Protein AF-A0A928A3S3-F1 (afdb_monomer_lite)

Secondary structure (DSSP, 8-state):
-PPP-------HHHHHHHHHHHHTTSSSSHHHHHHHHHHHHHHHTHHHHHHHHHHHHHHTTTSEEEEEEEEE-HHHHHHHHHTT--EEEEEEEEEEE-TT--HHHHHHHEEEE-TTEEEE--HHHHHHHHHHB-

Foldseek 3Di:
DDDDDDDDDDDPVVVVVLVVCCVVPVAVDSVRVVVVVVVVVCVVCVVVVVVVQVVVCVVCVQAAEDEEEEEDEPVNLVVCVVVQEAHEYEYAYEYEYDAPDDCVSCVSHYQAYEPRYHYHYDPNNVVVNVVRYD

Structure (mmCIF, N/CA/C/O backbone):
data_AF-A0A928A3S3-F1
#
_entry.id   AF-A0A928A3S3-F1
#
loop_
_atom_site.group_PDB
_atom_site.id
_atom_site.type_symbol
_atom_site.label_atom_id
_atom_site.label_alt_id
_atom_site.label_comp_id
_atom_site.label_asym_id
_atom_site.label_entity_id
_atom_site.label_seq_id
_atom_site.pdbx_PDB_ins_code
_atom_site.Cartn_x
_atom_site.Cartn_y
_atom_site.Cartn_z
_atom_site.occupancy
_atom_site.B_iso_or_equiv
_atom_site.auth_seq_id
_atom_site.auth_comp_id
_atom_site.auth_asym_id
_atom_site.auth_atom_id
_atom_site.pdbx_PDB_model_num
ATOM 1 N N . MET A 1 1 ? 3.658 -13.982 -3.593 1.00 46.16 1 MET A N 1
ATOM 2 C CA . MET A 1 1 ? 3.344 -12.581 -3.242 1.00 46.16 1 MET A CA 1
ATOM 3 C C . MET A 1 1 ? 2.176 -12.149 -4.105 1.00 46.16 1 MET A C 1
ATOM 5 O O . MET A 1 1 ? 2.282 -12.282 -5.317 1.00 46.16 1 MET A O 1
ATOM 9 N N . ASN A 1 2 ? 1.065 -11.714 -3.510 1.00 58.22 2 ASN A N 1
ATOM 10 C CA . ASN A 1 2 ? -0.023 -11.120 -4.287 1.00 58.22 2 ASN A CA 1
ATOM 11 C C . ASN A 1 2 ? 0.417 -9.729 -4.750 1.00 58.22 2 ASN A C 1
ATOM 13 O O . ASN A 1 2 ? 0.835 -8.918 -3.927 1.00 58.22 2 ASN A O 1
ATOM 17 N N . SER A 1 3 ? 0.352 -9.471 -6.054 1.00 69.00 3 SER A N 1
ATOM 18 C CA . SER A 1 3 ? 0.543 -8.141 -6.627 1.00 69.00 3 SER A CA 1
ATOM 19 C C . SER A 1 3 ? -0.819 -7.491 -6.856 1.00 69.00 3 SER A C 1
ATOM 21 O O . SER A 1 3 ? -1.747 -8.119 -7.364 1.00 69.00 3 SER A O 1
ATOM 23 N N . GLU A 1 4 ? -0.952 -6.225 -6.469 1.00 75.38 4 GLU A N 1
ATOM 24 C CA . GLU A 1 4 ? -2.152 -5.441 -6.751 1.00 75.38 4 GLU A CA 1
ATOM 25 C C . GLU A 1 4 ? -1.955 -4.667 -8.055 1.00 75.38 4 GLU A C 1
ATOM 27 O O . GLU A 1 4 ? -0.940 -3.996 -8.257 1.00 75.38 4 GLU A O 1
ATOM 32 N N . LYS A 1 5 ? -2.921 -4.772 -8.971 1.00 83.12 5 LYS A N 1
ATOM 33 C CA . LYS A 1 5 ? -2.866 -4.036 -10.233 1.00 83.12 5 LYS A CA 1
ATOM 34 C C . LYS A 1 5 ? -3.259 -2.584 -9.986 1.00 83.12 5 LYS A C 1
ATOM 36 O O . LYS A 1 5 ? -4.428 -2.282 -9.766 1.00 83.12 5 LYS A O 1
ATOM 41 N N . VAL A 1 6 ? -2.290 -1.684 -10.104 1.00 83.31 6 VAL A N 1
ATOM 42 C CA . VAL A 1 6 ? -2.513 -0.235 -10.069 1.00 83.31 6 VAL A CA 1
ATOM 43 C C . VAL A 1 6 ? -2.567 0.299 -11.499 1.00 83.31 6 VAL A C 1
ATOM 45 O O . VAL A 1 6 ? -1.754 -0.079 -12.340 1.00 83.31 6 VAL A O 1
ATOM 48 N N . SER A 1 7 ? -3.541 1.164 -11.789 1.00 89.50 7 SER A N 1
ATOM 49 C CA . SER A 1 7 ? -3.659 1.849 -13.083 1.00 89.50 7 SER A CA 1
ATOM 50 C C . SER A 1 7 ? -3.240 3.308 -12.931 1.00 89.50 7 SER A C 1
ATOM 52 O O . SER A 1 7 ? -3.726 3.999 -12.039 1.00 89.50 7 SER A O 1
ATOM 54 N N . VAL A 1 8 ? -2.331 3.769 -13.791 1.00 90.56 8 VAL A N 1
ATOM 55 C CA . VAL A 1 8 ? -1.794 5.136 -13.785 1.00 90.56 8 VAL A CA 1
ATOM 56 C C . VAL A 1 8 ? -1.746 5.680 -15.206 1.00 90.56 8 VAL A C 1
ATOM 58 O O . VAL A 1 8 ? -1.496 4.934 -16.152 1.00 90.56 8 VAL A O 1
ATOM 61 N N . ASN A 1 9 ? -1.956 6.987 -15.354 1.00 94.56 9 ASN A N 1
ATOM 62 C CA . ASN A 1 9 ? -1.757 7.669 -16.629 1.00 94.56 9 ASN A CA 1
ATOM 63 C C . ASN A 1 9 ? -0.272 8.010 -16.803 1.00 94.56 9 ASN A C 1
ATOM 65 O O . ASN A 1 9 ? 0.366 8.513 -15.876 1.00 94.56 9 ASN A O 1
ATOM 69 N N . ILE A 1 10 ? 0.273 7.752 -17.991 1.00 93.56 10 ILE A N 1
ATOM 70 C CA . ILE A 1 10 ? 1.670 8.025 -18.345 1.00 93.56 10 ILE A CA 1
ATOM 71 C C . ILE A 1 10 ? 1.681 8.836 -19.641 1.00 93.56 10 ILE A C 1
ATOM 73 O O . ILE A 1 10 ? 0.958 8.508 -20.574 1.00 93.56 10 ILE A O 1
ATOM 77 N N . ASN A 1 11 ? 2.504 9.885 -19.692 1.00 95.75 11 ASN A N 1
ATOM 78 C CA . ASN A 1 11 ? 2.670 10.706 -20.892 1.00 95.75 11 ASN A CA 1
ATOM 79 C C . ASN A 1 11 ? 3.305 9.899 -22.034 1.00 95.75 11 ASN A C 1
ATOM 81 O O . ASN A 1 11 ? 4.239 9.130 -21.791 1.00 95.75 11 ASN A O 1
ATOM 85 N N . ASP A 1 12 ? 2.892 10.174 -23.271 1.00 96.62 12 ASP A N 1
ATOM 86 C CA . ASP A 1 12 ? 3.323 9.437 -24.467 1.00 96.62 12 ASP A CA 1
ATOM 87 C C . ASP A 1 12 ? 4.850 9.390 -24.642 1.00 96.62 12 ASP A C 1
ATOM 89 O O . ASP A 1 12 ? 5.404 8.334 -24.935 1.00 96.62 12 ASP A O 1
ATOM 93 N N . ASP A 1 13 ? 5.559 10.493 -24.365 1.00 97.75 13 ASP A N 1
ATOM 94 C CA . ASP A 1 13 ? 7.032 10.541 -24.421 1.00 97.75 13 ASP A CA 1
ATOM 95 C C . ASP A 1 13 ? 7.695 9.550 -23.447 1.00 97.75 13 ASP A C 1
ATOM 97 O O . ASP A 1 13 ? 8.670 8.87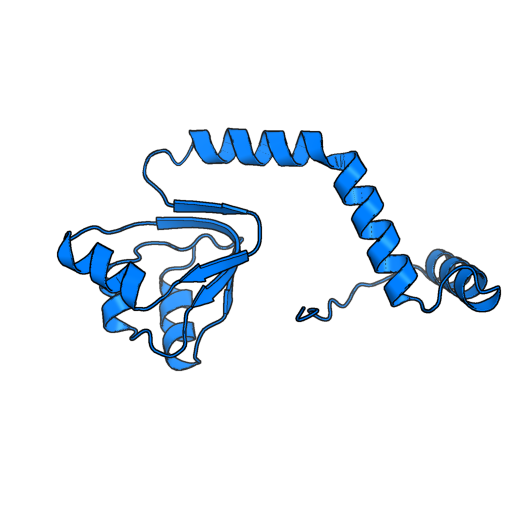8 -23.787 1.00 97.75 13 ASP A O 1
ATOM 101 N N . LYS A 1 14 ? 7.153 9.420 -22.229 1.00 96.69 14 LYS A N 1
ATOM 102 C CA . LYS A 1 14 ? 7.666 8.456 -21.247 1.00 96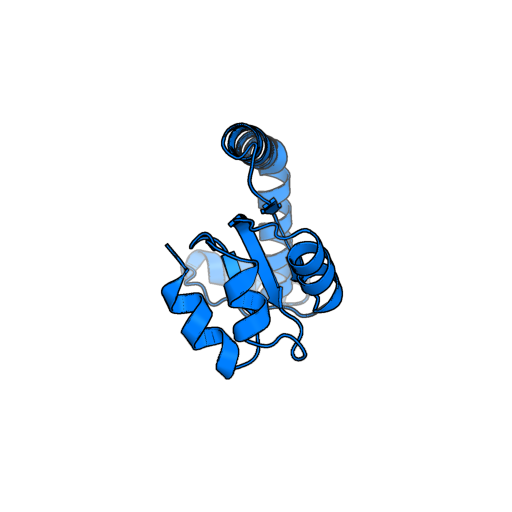.69 14 LYS A CA 1
ATOM 103 C C . LYS A 1 14 ? 7.351 7.035 -21.686 1.00 96.69 14 LYS A C 1
ATOM 105 O O . LYS A 1 14 ? 8.222 6.179 -21.592 1.00 96.69 14 LYS A O 1
ATOM 110 N N . LEU A 1 15 ? 6.134 6.793 -22.172 1.00 96.69 15 LEU A N 1
ATOM 111 C CA . LEU A 1 15 ? 5.727 5.472 -22.640 1.00 96.69 15 LEU A CA 1
ATOM 112 C C . LEU A 1 15 ? 6.610 4.995 -23.801 1.00 96.69 15 LEU A C 1
ATOM 114 O O . LEU A 1 15 ? 7.097 3.871 -23.752 1.00 96.69 15 LEU A O 1
ATOM 118 N N . ALA A 1 16 ? 6.907 5.866 -24.770 1.00 97.75 16 ALA A N 1
ATOM 119 C CA . ALA A 1 16 ? 7.792 5.549 -25.891 1.00 97.75 16 ALA A CA 1
ATOM 120 C C . ALA A 1 16 ? 9.201 5.133 -25.432 1.00 97.75 16 ALA A C 1
ATOM 122 O O . ALA A 1 16 ? 9.759 4.156 -25.927 1.00 97.75 16 ALA A O 1
ATOM 123 N N . LYS A 1 17 ? 9.771 5.835 -24.444 1.00 97.94 17 LYS A N 1
ATOM 124 C CA . LYS A 1 17 ? 11.088 5.497 -23.875 1.00 97.94 17 LYS A CA 1
ATOM 125 C C . LYS A 1 17 ? 11.068 4.178 -23.105 1.00 97.94 17 LYS A C 1
ATOM 127 O O . LYS A 1 17 ? 12.008 3.399 -23.220 1.00 97.94 17 LYS A O 1
ATOM 132 N N . ILE A 1 18 ? 10.004 3.917 -22.343 1.00 97.31 18 ILE A N 1
ATOM 133 C CA . ILE A 1 18 ? 9.823 2.635 -21.644 1.00 97.31 18 ILE A CA 1
ATOM 134 C C . ILE A 1 18 ? 9.750 1.497 -22.664 1.00 97.31 18 ILE A C 1
ATOM 136 O O . ILE A 1 18 ? 10.435 0.490 -22.510 1.00 97.31 18 ILE A O 1
ATOM 140 N N . ASP A 1 19 ? 8.963 1.676 -23.723 1.00 97.44 19 ASP A N 1
ATOM 141 C CA . ASP A 1 19 ? 8.805 0.682 -24.783 1.00 97.44 19 ASP A CA 1
ATOM 142 C C . ASP A 1 19 ? 10.110 0.390 -25.507 1.00 97.44 19 ASP A C 1
ATOM 144 O O . ASP A 1 19 ? 10.420 -0.775 -25.741 1.00 97.44 19 ASP A O 1
ATOM 148 N N . MET A 1 20 ? 10.907 1.423 -25.786 1.00 98.25 20 MET A N 1
ATOM 149 C CA . MET A 1 20 ? 12.237 1.265 -26.364 1.00 98.25 20 MET A CA 1
ATOM 150 C C . MET A 1 20 ? 13.130 0.388 -25.472 1.00 98.25 20 MET A C 1
ATOM 152 O O . MET A 1 20 ? 13.703 -0.589 -25.950 1.00 98.25 20 MET A O 1
ATOM 156 N N . LEU A 1 21 ? 13.199 0.674 -24.168 1.00 98.06 21 LEU A N 1
ATOM 157 C CA . LEU A 1 21 ? 14.013 -0.109 -23.227 1.00 98.06 21 LEU A CA 1
ATOM 158 C C . LEU A 1 21 ? 13.559 -1.571 -23.122 1.00 98.06 21 LEU A C 1
ATOM 160 O O . LEU A 1 21 ? 14.392 -2.469 -23.002 1.00 98.06 21 LEU A O 1
ATOM 164 N N . VAL A 1 22 ? 12.250 -1.817 -23.182 1.00 98.00 22 VAL A N 1
ATOM 165 C CA . VAL A 1 22 ? 11.701 -3.178 -23.210 1.00 98.00 22 VAL A CA 1
ATOM 166 C C . VAL A 1 22 ? 12.041 -3.873 -24.532 1.00 98.00 22 VAL A C 1
ATOM 168 O O . VAL A 1 22 ? 12.455 -5.028 -24.519 1.00 98.00 22 VAL A O 1
ATOM 171 N N . SER A 1 23 ? 11.915 -3.182 -25.670 1.00 97.69 23 SER A N 1
ATOM 172 C CA . SER A 1 23 ? 12.186 -3.760 -26.994 1.00 97.69 23 SER A CA 1
ATOM 173 C C . SER A 1 23 ? 13.651 -4.148 -27.201 1.00 97.69 23 SER A C 1
ATOM 175 O O . SER A 1 23 ? 13.925 -5.182 -27.803 1.00 97.69 23 SER A O 1
ATOM 177 N N . GLU A 1 24 ? 14.577 -3.380 -26.625 1.00 98.00 24 GLU A N 1
ATOM 178 C CA . GLU A 1 24 ? 16.018 -3.662 -26.658 1.00 98.00 24 GLU A CA 1
ATOM 179 C C . GLU A 1 24 ? 16.443 -4.709 -25.607 1.00 98.00 24 GLU A C 1
ATOM 181 O O . GLU A 1 24 ? 17.621 -5.037 -25.483 1.00 98.00 24 GLU A O 1
ATOM 186 N N . GLY A 1 25 ? 15.497 -5.249 -24.829 1.00 96.44 25 GLY A N 1
ATOM 187 C CA . GLY A 1 25 ? 15.743 -6.337 -23.883 1.00 96.44 25 GLY A CA 1
ATOM 188 C C . GLY A 1 25 ? 16.360 -5.918 -22.546 1.00 96.44 25 GLY A C 1
ATOM 189 O O . GLY A 1 25 ? 16.711 -6.790 -21.753 1.00 96.44 25 GLY A O 1
ATOM 190 N N . PHE A 1 26 ? 16.457 -4.616 -22.247 1.00 96.94 26 PHE A N 1
ATOM 191 C CA . PHE A 1 26 ? 16.913 -4.147 -20.930 1.00 96.94 26 PHE A CA 1
ATOM 192 C C . PHE A 1 26 ? 15.921 -4.497 -19.815 1.00 96.94 26 PHE A C 1
ATOM 194 O O . PHE A 1 26 ? 16.325 -4.692 -18.672 1.00 96.94 26 PHE A O 1
ATOM 201 N N . TYR A 1 27 ? 14.630 -4.601 -20.147 1.00 97.25 27 TYR A N 1
ATOM 202 C CA . TYR A 1 27 ? 13.571 -5.012 -19.227 1.00 97.25 27 TYR A CA 1
ATOM 203 C C . TYR A 1 27 ? 12.659 -6.043 -19.883 1.00 97.25 27 TYR A C 1
ATOM 205 O O . TYR A 1 27 ? 12.331 -5.942 -21.061 1.00 97.25 27 TYR A O 1
ATOM 213 N N . SER A 1 28 ? 12.187 -7.013 -19.099 1.00 95.44 28 SER A N 1
ATOM 214 C CA . SER A 1 28 ? 11.336 -8.101 -19.600 1.00 95.44 28 SER A CA 1
ATOM 215 C C . SER A 1 28 ? 9.936 -7.643 -20.021 1.00 95.44 28 SER A C 1
ATOM 217 O O . SER A 1 28 ? 9.324 -8.246 -20.898 1.00 95.44 28 SER A O 1
ATOM 219 N N . ASN A 1 29 ? 9.397 -6.604 -19.379 1.00 96.25 29 ASN A N 1
ATOM 220 C CA . ASN A 1 29 ? 8.119 -5.982 -19.716 1.00 96.25 29 ASN A CA 1
ATOM 221 C C . ASN A 1 29 ? 7.994 -4.594 -19.058 1.00 96.25 29 ASN A C 1
ATOM 223 O O . ASN A 1 29 ? 8.768 -4.236 -18.168 1.00 96.25 29 ASN A O 1
ATOM 227 N N . ARG A 1 30 ? 6.972 -3.824 -19.460 1.00 95.94 30 ARG A N 1
ATOM 228 C CA . ARG A 1 30 ? 6.678 -2.492 -18.895 1.00 95.94 30 ARG A CA 1
ATOM 229 C C . ARG A 1 30 ? 6.479 -2.526 -17.378 1.00 95.94 30 ARG A C 1
ATOM 231 O O . ARG A 1 30 ? 6.893 -1.602 -16.688 1.00 95.94 30 ARG A O 1
ATOM 238 N N . SER A 1 31 ? 5.842 -3.574 -16.853 1.00 95.19 31 SER A N 1
ATOM 239 C CA . SER A 1 31 ? 5.597 -3.703 -15.414 1.00 95.19 31 SER A CA 1
ATOM 240 C C . SER A 1 31 ? 6.891 -3.918 -14.631 1.00 95.19 31 SER A C 1
ATOM 242 O O . SER A 1 31 ? 7.023 -3.352 -13.554 1.00 95.19 31 SER A O 1
ATOM 244 N N . ALA A 1 32 ? 7.855 -4.666 -15.172 1.00 94.25 32 ALA A N 1
ATOM 245 C CA . ALA A 1 32 ? 9.177 -4.834 -14.574 1.00 94.25 32 ALA A CA 1
ATOM 246 C C . ALA A 1 32 ? 9.904 -3.487 -14.480 1.00 94.25 32 ALA A C 1
ATOM 248 O O . ALA A 1 32 ? 10.303 -3.096 -13.389 1.00 94.25 32 ALA A O 1
ATOM 249 N N . PHE A 1 33 ? 9.944 -2.722 -15.579 1.00 96.12 33 PHE A N 1
ATOM 250 C CA . PHE A 1 33 ? 10.507 -1.366 -15.574 1.00 96.12 33 PHE A CA 1
ATOM 251 C C . PHE A 1 33 ? 9.861 -0.471 -14.505 1.00 96.12 33 PHE A C 1
ATOM 253 O O . PHE A 1 33 ? 10.554 0.199 -13.743 1.00 96.12 33 PHE A O 1
ATOM 260 N N . ILE A 1 34 ? 8.525 -0.449 -14.440 1.00 95.19 34 ILE A N 1
ATOM 261 C CA . ILE A 1 34 ? 7.797 0.401 -13.488 1.00 95.19 34 ILE A CA 1
ATOM 262 C C . ILE A 1 34 ? 8.077 -0.030 -12.042 1.00 95.19 34 ILE A C 1
ATOM 264 O O . ILE A 1 34 ? 8.291 0.834 -11.195 1.00 95.19 34 ILE A O 1
ATOM 268 N N . ASN A 1 35 ? 8.101 -1.334 -11.752 1.00 94.00 35 ASN A N 1
ATOM 269 C CA . ASN A 1 35 ? 8.398 -1.842 -10.410 1.00 94.00 35 ASN A CA 1
ATOM 270 C C . ASN A 1 35 ? 9.819 -1.480 -9.959 1.00 94.00 35 ASN A C 1
ATOM 272 O O . ASN A 1 35 ? 9.994 -1.041 -8.821 1.00 94.00 35 ASN A O 1
ATOM 276 N N . ASP A 1 36 ? 10.807 -1.602 -10.846 1.00 95.56 36 ASP A N 1
ATOM 277 C CA . ASP A 1 36 ? 12.191 -1.226 -10.545 1.00 95.56 36 ASP A CA 1
ATOM 278 C C . ASP A 1 36 ? 12.301 0.285 -10.308 1.00 95.56 36 ASP A C 1
ATOM 280 O O . ASP A 1 36 ? 12.823 0.721 -9.284 1.00 95.56 36 ASP A O 1
ATOM 284 N N . ALA A 1 37 ? 11.703 1.102 -11.182 1.00 95.06 37 ALA A N 1
ATOM 285 C CA . ALA A 1 37 ? 11.704 2.557 -11.034 1.00 95.06 37 ALA A CA 1
ATOM 286 C C . ALA A 1 37 ? 11.027 3.028 -9.732 1.00 95.06 37 ALA A C 1
ATOM 288 O O . ALA A 1 37 ? 11.490 3.978 -9.095 1.00 95.06 37 ALA A O 1
ATOM 289 N N . VAL A 1 38 ? 9.932 2.375 -9.326 1.00 93.81 38 VAL A N 1
ATOM 290 C CA . VAL A 1 38 ? 9.264 2.641 -8.043 1.00 93.81 38 VAL A CA 1
ATOM 291 C C . VAL A 1 38 ? 10.170 2.256 -6.876 1.00 93.81 38 VAL A C 1
ATOM 293 O O . VAL A 1 38 ? 10.315 3.051 -5.949 1.00 93.81 38 VAL A O 1
ATOM 296 N N . SER A 1 39 ? 10.807 1.086 -6.933 1.00 93.75 39 SER A N 1
ATOM 297 C CA . SER A 1 39 ? 11.724 0.610 -5.890 1.00 93.75 39 SER A CA 1
ATOM 298 C C . SER A 1 39 ? 12.899 1.572 -5.699 1.00 93.75 39 SER A C 1
ATOM 300 O O . SER A 1 39 ? 13.174 1.997 -4.577 1.00 93.75 39 SER A O 1
ATOM 302 N N . ASP A 1 40 ? 13.512 2.016 -6.797 1.00 96.31 40 ASP A N 1
ATOM 303 C CA . ASP A 1 40 ? 14.595 3.000 -6.783 1.00 96.31 40 ASP A CA 1
ATOM 304 C C . ASP A 1 40 ? 14.160 4.339 -6.184 1.00 96.31 40 ASP A C 1
ATOM 306 O O . ASP A 1 40 ? 14.905 4.977 -5.435 1.00 96.31 40 ASP A O 1
ATOM 310 N N . LEU A 1 41 ? 12.958 4.808 -6.532 1.00 94.81 41 LEU A N 1
ATOM 311 C CA . LEU A 1 41 ? 12.455 6.077 -6.024 1.00 94.81 41 LEU A CA 1
ATOM 312 C C . LEU A 1 41 ? 12.115 5.990 -4.533 1.00 94.81 41 LEU A C 1
ATOM 314 O O . LEU A 1 41 ? 12.379 6.945 -3.804 1.00 94.81 41 LEU A O 1
ATOM 318 N N . LEU A 1 42 ? 11.573 4.864 -4.066 1.00 93.06 42 LEU A N 1
ATOM 319 C CA . LEU A 1 42 ? 11.316 4.633 -2.645 1.00 93.06 42 LEU A CA 1
ATOM 320 C C . LEU A 1 42 ? 12.620 4.582 -1.847 1.00 93.06 42 LEU A C 1
ATOM 322 O O . LEU A 1 42 ? 12.726 5.287 -0.848 1.00 93.06 42 LEU A O 1
ATOM 326 N N . ALA A 1 43 ? 13.632 3.856 -2.331 1.00 93.50 43 ALA A N 1
ATOM 327 C CA . ALA A 1 43 ? 14.948 3.797 -1.694 1.00 93.50 43 ALA A CA 1
ATOM 328 C C . ALA A 1 43 ? 15.588 5.192 -1.570 1.00 93.50 43 ALA A C 1
ATOM 330 O O . ALA A 1 43 ? 16.085 5.575 -0.514 1.00 93.50 43 ALA A O 1
ATOM 331 N N . LYS A 1 44 ? 15.492 6.024 -2.616 1.00 95.56 44 LYS A N 1
ATOM 332 C CA . LYS A 1 44 ? 15.979 7.418 -2.577 1.00 95.56 44 LYS A CA 1
ATOM 333 C C . LYS A 1 44 ? 15.279 8.287 -1.529 1.00 95.56 44 LYS A C 1
ATOM 335 O O . LYS A 1 44 ? 15.854 9.279 -1.087 1.00 95.56 44 LYS A O 1
ATOM 340 N N . ASN A 1 45 ? 14.046 7.949 -1.159 1.00 93.81 45 ASN A N 1
ATOM 341 C CA . ASN A 1 45 ? 13.230 8.707 -0.212 1.00 93.81 45 ASN A CA 1
ATOM 342 C C . ASN A 1 45 ? 13.111 8.024 1.162 1.00 93.81 45 ASN A C 1
ATOM 344 O O . ASN A 1 45 ? 12.330 8.491 1.990 1.00 93.81 45 ASN A O 1
ATOM 348 N N . GLU A 1 46 ? 13.890 6.973 1.437 1.00 90.56 46 GLU A N 1
ATOM 349 C CA . GLU A 1 46 ? 13.807 6.175 2.670 1.00 90.56 46 GLU A CA 1
ATOM 350 C C . GLU A 1 46 ? 13.907 7.043 3.933 1.00 90.56 46 GLU A C 1
ATOM 352 O O . GLU A 1 46 ? 13.014 7.018 4.773 1.00 90.56 46 GLU A O 1
ATOM 357 N N . ASN A 1 47 ? 14.889 7.948 3.999 1.00 90.31 47 ASN A N 1
ATOM 358 C CA . ASN A 1 47 ? 15.048 8.872 5.132 1.00 90.31 47 ASN A CA 1
ATOM 359 C C . ASN A 1 47 ? 13.809 9.749 5.394 1.00 90.31 47 ASN A C 1
ATOM 361 O O . ASN A 1 47 ? 13.486 10.075 6.538 1.00 90.31 47 ASN A O 1
ATOM 365 N N . LEU A 1 48 ? 13.121 10.177 4.332 1.00 89.31 48 LEU A N 1
ATOM 366 C CA . LEU A 1 48 ? 11.910 10.986 4.447 1.00 89.31 48 LEU A CA 1
ATOM 367 C C . LEU A 1 48 ? 10.737 10.129 4.935 1.00 89.31 48 LEU A C 1
ATOM 369 O O . LEU A 1 48 ? 9.969 10.577 5.787 1.00 89.31 48 LEU A O 1
ATOM 373 N N . ILE A 1 49 ? 10.633 8.894 4.442 1.00 86.12 49 ILE A N 1
ATOM 374 C CA . ILE A 1 49 ? 9.644 7.911 4.892 1.00 86.12 49 ILE A CA 1
ATOM 375 C C . ILE A 1 49 ? 9.852 7.603 6.383 1.00 86.12 49 ILE A C 1
ATOM 377 O O . ILE A 1 49 ? 8.904 7.701 7.164 1.00 86.12 49 ILE A O 1
ATOM 381 N N . ASP A 1 50 ? 11.086 7.345 6.811 1.00 85.56 50 ASP A N 1
ATOM 382 C CA . ASP A 1 50 ? 11.435 7.056 8.206 1.00 85.56 50 ASP A CA 1
ATOM 383 C C . ASP A 1 50 ? 11.136 8.222 9.146 1.00 85.56 50 ASP A C 1
ATOM 385 O O . ASP A 1 50 ? 10.623 8.030 10.258 1.00 85.56 50 ASP A O 1
ATOM 389 N N . LYS A 1 51 ? 11.402 9.453 8.696 1.00 85.94 51 LYS A N 1
ATOM 390 C CA . LYS A 1 51 ? 11.045 10.660 9.441 1.00 85.94 51 LYS A CA 1
ATOM 391 C C . LYS A 1 51 ? 9.532 10.749 9.648 1.00 85.94 51 LYS A C 1
ATOM 393 O O . LYS A 1 51 ? 9.094 10.937 10.783 1.00 85.94 51 LYS A O 1
ATOM 398 N N . ILE A 1 52 ? 8.741 10.541 8.593 1.00 82.62 52 ILE A N 1
ATOM 399 C CA . ILE A 1 52 ? 7.271 10.539 8.673 1.00 82.62 52 ILE A CA 1
ATOM 400 C C . ILE A 1 52 ? 6.778 9.444 9.625 1.00 82.62 52 ILE A C 1
ATOM 402 O O . ILE A 1 52 ? 5.895 9.699 10.447 1.00 82.62 52 ILE A O 1
ATOM 406 N N . ILE A 1 53 ? 7.347 8.236 9.555 1.00 81.19 53 ILE A N 1
ATOM 407 C CA . ILE A 1 53 ? 6.999 7.127 10.457 1.00 81.19 53 ILE A CA 1
ATOM 408 C C . ILE A 1 53 ? 7.287 7.513 11.909 1.00 81.19 53 ILE A C 1
ATOM 410 O O . ILE A 1 53 ? 6.443 7.311 12.782 1.00 81.19 53 ILE A O 1
ATOM 414 N N . THR A 1 54 ? 8.464 8.079 12.169 1.00 81.00 54 THR A N 1
ATOM 415 C CA . THR A 1 54 ? 8.901 8.464 13.515 1.00 81.00 54 THR A CA 1
ATOM 416 C C . THR A 1 54 ? 8.026 9.568 14.101 1.00 81.00 54 THR A C 1
ATOM 418 O O . THR A 1 54 ? 7.615 9.476 15.258 1.00 81.00 54 THR A O 1
ATOM 421 N N . GLU A 1 55 ? 7.714 10.599 13.316 1.00 79.06 55 GLU A N 1
ATOM 422 C CA . GLU A 1 55 ? 6.829 11.694 13.728 1.00 79.06 55 GLU A CA 1
ATOM 423 C C . GLU A 1 55 ? 5.410 11.187 13.997 1.00 79.06 55 GLU A C 1
ATOM 425 O O . GLU A 1 55 ? 4.833 11.501 15.037 1.00 79.06 55 GLU A O 1
ATOM 430 N N . SER A 1 56 ? 4.889 10.320 13.125 1.00 71.81 56 SER A N 1
ATOM 431 C CA . SER A 1 56 ? 3.557 9.736 13.297 1.00 71.81 56 SER A CA 1
ATOM 432 C C . SER A 1 56 ? 3.479 8.894 14.573 1.00 71.81 56 SER A C 1
ATOM 434 O O . SER A 1 56 ? 2.577 9.093 15.379 1.00 71.81 56 SER A O 1
ATOM 436 N N . LYS A 1 57 ? 4.462 8.018 14.831 1.00 68.81 57 LYS A N 1
ATOM 437 C CA . LYS A 1 57 ? 4.499 7.190 16.052 1.00 68.81 57 LYS A CA 1
ATOM 438 C C . LYS A 1 57 ? 4.461 8.022 17.339 1.00 68.81 57 LYS A C 1
ATOM 440 O O . LYS A 1 57 ? 3.794 7.625 18.288 1.00 68.81 57 LYS A O 1
ATOM 445 N N . ARG A 1 58 ? 5.131 9.182 17.380 1.00 64.50 58 ARG A N 1
ATOM 446 C CA . ARG A 1 58 ? 5.121 10.072 18.560 1.00 64.50 58 ARG A CA 1
ATOM 447 C C . ARG A 1 58 ? 3.762 10.719 18.820 1.00 64.50 58 ARG A C 1
ATOM 449 O O . ARG A 1 58 ? 3.450 11.007 19.969 1.00 64.50 58 ARG A O 1
ATOM 456 N N . SER A 1 59 ? 2.971 10.974 17.780 1.00 59.28 59 SER A N 1
ATOM 457 C CA . SER A 1 59 ? 1.634 11.563 17.928 1.00 59.28 59 SER A CA 1
ATOM 458 C C . SER A 1 59 ? 0.573 10.561 18.391 1.00 59.28 59 SER A C 1
ATOM 460 O O . SER A 1 59 ? -0.492 10.982 18.832 1.00 59.28 59 SER A O 1
ATOM 462 N N . TYR A 1 60 ? 0.848 9.257 18.306 1.00 58.09 60 TYR A N 1
ATOM 463 C CA . TYR A 1 60 ? -0.137 8.191 18.504 1.00 58.09 60 TYR A CA 1
ATOM 464 C C . TYR A 1 60 ? 0.193 7.269 19.684 1.00 58.09 60 TYR A C 1
ATOM 466 O O . TYR A 1 60 ? -0.091 6.081 19.632 1.00 58.09 60 TYR A O 1
ATOM 474 N N . SER A 1 61 ? 0.759 7.810 20.767 1.00 54.00 61 SER A N 1
ATOM 475 C CA . SER A 1 61 ? 1.255 7.086 21.956 1.00 54.00 61 SER A CA 1
ATOM 476 C C . SER A 1 61 ? 0.261 6.145 22.670 1.00 54.00 61 SER A C 1
ATOM 478 O O . SER A 1 61 ? 0.642 5.492 23.637 1.00 54.00 61 SER A O 1
ATOM 480 N N . SER A 1 62 ? -0.998 6.070 22.230 1.00 57.97 62 SER A N 1
ATOM 481 C CA . SER A 1 62 ? -2.040 5.176 22.756 1.00 57.97 62 SER A CA 1
ATOM 482 C C . SER A 1 62 ? -2.750 4.352 21.668 1.00 57.97 62 SER A C 1
ATOM 484 O O . SER A 1 62 ? -3.714 3.662 21.976 1.00 57.97 62 SER A O 1
ATOM 486 N N . ASP A 1 63 ? -2.286 4.406 20.413 1.00 66.38 63 ASP A N 1
ATOM 487 C CA . ASP A 1 63 ? -2.923 3.758 19.262 1.00 66.38 63 ASP A CA 1
ATOM 488 C C . ASP A 1 63 ? -1.975 2.784 18.549 1.00 66.38 63 ASP A C 1
ATOM 490 O O . ASP A 1 63 ? -0.759 2.988 18.488 1.00 66.38 63 ASP A O 1
ATOM 494 N N . THR A 1 64 ? -2.541 1.755 17.920 1.00 73.56 64 THR A N 1
ATOM 495 C CA . THR A 1 64 ? -1.795 0.837 17.058 1.00 73.56 64 THR A CA 1
ATOM 496 C C . THR A 1 64 ? -1.432 1.560 15.759 1.00 73.56 64 TH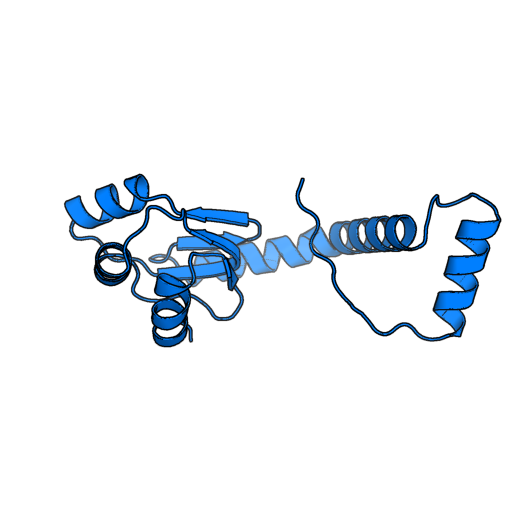R A C 1
ATOM 498 O O . THR A 1 64 ? -2.302 1.812 14.922 1.00 73.56 64 THR A O 1
ATOM 501 N N . TRP A 1 65 ? -0.149 1.906 15.586 1.00 78.94 65 TRP A N 1
ATOM 502 C CA . TRP A 1 65 ? 0.376 2.553 14.376 1.00 78.94 65 TRP A CA 1
ATOM 503 C C . TRP A 1 65 ? 1.240 1.611 13.528 1.00 78.94 65 TRP A C 1
ATOM 505 O O . TRP A 1 65 ? 2.245 1.095 14.024 1.00 78.94 65 TRP A O 1
ATOM 515 N N . PHE A 1 66 ? 0.927 1.455 12.236 1.00 81.50 66 PHE A N 1
ATOM 516 C CA . PHE A 1 66 ? 1.743 0.658 11.306 1.00 81.50 66 PHE A CA 1
ATOM 517 C C . PHE A 1 66 ? 1.955 1.319 9.934 1.00 81.50 66 PHE A C 1
ATOM 519 O O . PHE A 1 66 ? 1.206 2.199 9.510 1.00 81.50 66 PHE A O 1
ATOM 526 N N . VAL A 1 67 ? 2.991 0.868 9.223 1.00 82.38 67 VAL A N 1
ATOM 527 C CA . VAL A 1 67 ? 3.190 1.141 7.794 1.00 82.38 67 VAL A CA 1
ATOM 528 C C . VAL A 1 67 ? 3.486 -0.176 7.084 1.00 82.38 67 VAL A C 1
ATOM 530 O O . VAL A 1 67 ? 4.310 -0.949 7.565 1.00 82.38 67 VAL A O 1
ATOM 533 N N . GLY A 1 68 ? 2.816 -0.436 5.961 1.00 83.31 68 GLY A N 1
ATOM 534 C CA . GLY A 1 68 ? 2.995 -1.656 5.171 1.00 83.31 68 GLY A CA 1
ATOM 535 C C . GLY A 1 68 ? 1.773 -2.569 5.205 1.00 83.31 68 GLY A C 1
ATOM 536 O O . GLY A 1 68 ? 0.663 -2.123 4.926 1.00 83.31 68 GLY A O 1
ATOM 537 N N . ILE A 1 69 ? 1.974 -3.854 5.489 1.00 84.06 69 ILE A N 1
ATOM 538 C CA . ILE A 1 69 ? 0.897 -4.848 5.541 1.00 84.06 69 ILE A CA 1
ATOM 539 C C . ILE A 1 69 ? 0.759 -5.339 6.978 1.00 84.06 69 ILE A C 1
ATOM 541 O O . ILE A 1 69 ? 1.741 -5.791 7.560 1.00 84.06 69 ILE A O 1
ATOM 545 N N . GLN A 1 70 ? -0.457 -5.281 7.513 1.00 84.50 70 GLN A N 1
ATOM 546 C CA . GLN A 1 70 ? -0.816 -5.849 8.809 1.00 84.50 70 GLN A CA 1
ATOM 547 C C . GLN A 1 70 ? -1.935 -6.873 8.609 1.00 84.50 70 GLN A C 1
ATOM 549 O O . GLN A 1 70 ? -2.838 -6.636 7.805 1.00 84.50 70 GLN A O 1
ATOM 554 N N . ASN A 1 71 ? -1.881 -7.993 9.332 1.00 86.94 71 ASN A N 1
ATOM 555 C CA . ASN A 1 71 ? -3.018 -8.903 9.452 1.00 86.94 71 ASN A CA 1
ATOM 556 C C . ASN A 1 71 ? -3.656 -8.749 10.834 1.00 86.94 71 ASN A C 1
ATOM 558 O O . ASN A 1 71 ? -2.945 -8.483 11.802 1.00 86.94 71 ASN A O 1
ATOM 562 N N . LEU A 1 72 ? -4.975 -8.895 10.900 1.00 85.50 72 LEU A N 1
ATOM 563 C CA . LEU A 1 72 ? -5.753 -8.868 12.126 1.00 85.50 72 LEU A CA 1
ATOM 564 C C . LEU A 1 72 ? -6.546 -10.166 12.224 1.00 85.50 72 LEU A C 1
ATOM 566 O O . LEU A 1 72 ? -7.490 -10.394 11.464 1.00 85.50 72 LEU A O 1
ATOM 570 N N . SER A 1 73 ? -6.137 -11.003 13.169 1.00 87.81 73 SER A N 1
ATOM 571 C CA . SER A 1 73 ? -6.725 -12.320 13.392 1.00 87.81 73 SER A CA 1
ATOM 572 C C . SER A 1 73 ? -7.817 -12.290 14.459 1.00 87.81 73 SER A C 1
ATOM 574 O O . SER A 1 73 ? -7.817 -11.449 15.366 1.00 87.81 73 SER A O 1
ATOM 576 N N . ARG A 1 74 ? -8.729 -13.270 14.416 1.00 88.56 74 ARG A N 1
ATOM 577 C CA . ARG A 1 74 ? -9.743 -13.456 15.466 1.00 88.56 74 ARG A CA 1
ATOM 578 C C . ARG A 1 74 ? -9.121 -13.595 16.855 1.00 88.56 74 ARG A C 1
ATOM 580 O O . ARG A 1 74 ? -9.664 -13.056 17.815 1.00 88.56 74 ARG A O 1
ATOM 587 N N . LYS A 1 75 ? -7.982 -14.287 16.958 1.00 86.62 75 LYS A N 1
ATOM 588 C CA . LYS A 1 75 ? -7.284 -14.509 18.229 1.00 86.62 75 LYS A CA 1
ATOM 589 C C . LYS A 1 75 ? -6.798 -13.199 18.847 1.00 86.62 75 LYS A C 1
ATOM 591 O O . LYS A 1 75 ? -7.062 -12.962 20.017 1.00 86.62 75 LYS A O 1
ATOM 596 N N . GLU A 1 76 ? -6.159 -12.333 18.061 1.00 84.19 76 GLU A N 1
ATOM 597 C CA . GLU A 1 76 ? -5.715 -11.022 18.554 1.00 84.19 76 GLU A CA 1
ATOM 598 C C . GLU A 1 76 ? -6.902 -10.207 19.075 1.00 84.19 76 GLU A C 1
ATOM 600 O O . GLU A 1 76 ? -6.836 -9.634 20.158 1.00 84.19 76 GLU A O 1
ATOM 605 N N . LEU A 1 77 ? -8.022 -10.203 18.347 1.00 84.94 77 LEU A N 1
ATOM 606 C CA . LEU A 1 77 ? -9.230 -9.505 18.784 1.00 84.94 77 LEU A CA 1
ATOM 607 C C . LEU A 1 77 ? -9.847 -10.104 20.053 1.00 84.94 77 LEU A C 1
ATOM 609 O O . LEU A 1 77 ? -10.323 -9.359 20.907 1.00 84.94 77 LEU A O 1
ATOM 613 N N . GLN A 1 78 ? -9.842 -11.430 20.19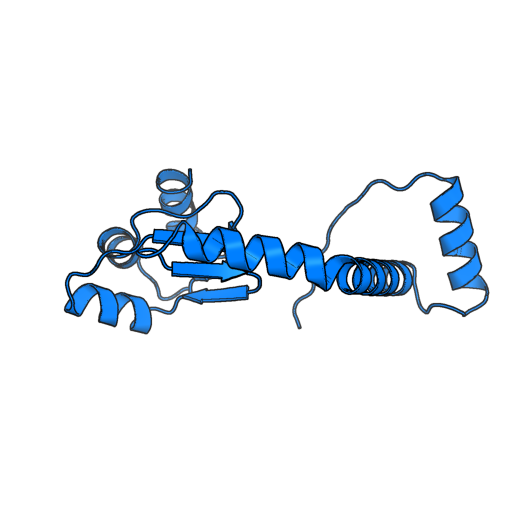4 1.00 86.12 78 GLN A N 1
ATOM 614 C CA . GLN A 1 78 ? -10.300 -12.100 21.412 1.00 86.12 78 GLN A CA 1
ATOM 615 C C . GLN A 1 78 ? -9.433 -11.727 22.613 1.00 86.12 78 GLN A C 1
ATOM 617 O O . GLN A 1 78 ? -9.985 -11.367 23.649 1.00 86.12 78 GLN A O 1
ATOM 622 N N . ASP A 1 79 ? -8.109 -11.700 22.451 1.00 85.44 79 ASP A N 1
ATOM 623 C CA . ASP A 1 79 ? -7.190 -11.287 23.511 1.00 85.44 79 ASP A CA 1
ATOM 624 C C . ASP A 1 79 ? -7.491 -9.839 23.956 1.00 85.44 79 ASP A C 1
ATOM 626 O O . ASP A 1 79 ? -7.600 -9.566 25.151 1.00 85.44 79 ASP A O 1
ATOM 630 N N . TYR A 1 80 ? -7.721 -8.903 23.024 1.00 83.31 80 TYR A N 1
ATOM 631 C CA . TYR A 1 80 ? -8.124 -7.529 23.370 1.00 83.31 80 TYR A CA 1
ATOM 632 C C . TYR A 1 80 ? -9.484 -7.461 24.078 1.00 83.31 80 TYR A C 1
ATOM 634 O O . TYR A 1 80 ? -9.651 -6.685 25.025 1.00 83.31 80 TYR A O 1
ATOM 642 N N . LEU A 1 81 ? -10.445 -8.283 23.651 1.00 84.25 81 LEU A N 1
ATOM 643 C CA . LEU A 1 81 ? -11.773 -8.346 24.256 1.00 84.25 81 LEU A CA 1
ATOM 644 C C . LEU A 1 81 ? -11.719 -8.869 25.700 1.00 84.25 81 LEU A C 1
ATOM 646 O O . LEU A 1 81 ? -12.374 -8.302 26.572 1.00 84.25 81 LEU A O 1
ATOM 650 N N . GLU A 1 82 ? -10.919 -9.905 25.970 1.00 85.44 82 GLU A N 1
ATOM 651 C CA . GLU A 1 82 ? -10.723 -10.461 27.318 1.00 85.44 82 GLU A CA 1
ATOM 652 C C . GLU A 1 82 ? -10.131 -9.432 28.288 1.00 85.44 82 GLU A C 1
ATOM 654 O O . GLU A 1 82 ? -10.491 -9.393 29.466 1.00 85.44 82 GLU A O 1
ATOM 659 N N . HIS A 1 83 ? -9.287 -8.533 27.779 1.00 81.88 83 HIS A N 1
ATOM 660 C CA . HIS A 1 83 ? -8.706 -7.438 28.552 1.00 81.88 83 HIS A CA 1
ATOM 661 C C . HIS A 1 83 ? -9.612 -6.193 28.630 1.00 81.88 83 HIS A C 1
ATOM 663 O O . HIS A 1 83 ? -9.190 -5.177 29.182 1.00 81.88 83 HIS A O 1
ATOM 669 N N . ASN A 1 84 ? -10.847 -6.249 28.100 1.00 76.31 84 ASN A N 1
ATOM 670 C CA . ASN A 1 84 ? -11.758 -5.102 27.942 1.00 76.31 84 ASN A CA 1
ATOM 671 C C . ASN A 1 84 ? -11.069 -3.873 27.319 1.00 76.31 84 ASN A C 1
ATOM 673 O O . ASN A 1 84 ? -11.366 -2.725 27.659 1.00 76.31 84 ASN A O 1
ATOM 677 N N . ALA A 1 85 ? -10.116 -4.119 26.421 1.00 76.31 85 ALA A N 1
ATOM 678 C CA . ALA A 1 85 ? -9.307 -3.090 25.803 1.00 76.31 85 ALA A CA 1
ATOM 679 C C . ALA A 1 85 ? -9.862 -2.744 24.420 1.00 76.31 85 ALA A C 1
ATOM 681 O O . ALA A 1 85 ? -10.199 -3.613 23.616 1.00 76.31 85 ALA A O 1
ATOM 682 N N . GLN A 1 86 ? -9.922 -1.446 24.145 1.00 81.56 86 GLN A N 1
ATOM 683 C CA . GLN A 1 86 ? -10.258 -0.902 22.838 1.00 81.56 86 GLN A CA 1
ATOM 684 C C . GLN A 1 86 ? -9.047 -0.194 22.253 1.00 81.56 86 GLN A C 1
ATOM 686 O O . GLN A 1 86 ? -8.293 0.447 22.986 1.00 81.56 86 GLN A O 1
ATOM 691 N N . PHE A 1 87 ? -8.875 -0.279 20.938 1.00 83.56 87 PHE A N 1
ATOM 692 C CA . PHE A 1 87 ? -7.752 0.354 20.263 1.00 83.56 87 PHE A CA 1
ATOM 693 C C . PHE A 1 87 ? -8.146 0.986 18.930 1.00 83.56 87 PHE A C 1
ATOM 695 O O . PHE A 1 87 ? -9.105 0.595 18.259 1.00 83.56 87 PHE A O 1
ATOM 702 N N . SER A 1 88 ? -7.361 1.988 18.548 1.00 85.19 88 SER A N 1
ATOM 703 C CA . SER A 1 88 ? -7.429 2.633 17.242 1.00 85.19 88 SER A CA 1
ATOM 704 C C . SER A 1 88 ? -6.358 2.045 16.332 1.00 85.19 88 SER A C 1
ATOM 706 O O . SER A 1 88 ? -5.217 1.868 16.759 1.00 85.19 88 SER A O 1
ATOM 708 N N . ILE A 1 89 ? -6.688 1.828 15.062 1.00 86.62 89 ILE A N 1
ATOM 709 C CA . ILE A 1 89 ? -5.731 1.414 14.037 1.00 86.62 89 ILE A CA 1
ATOM 710 C C . ILE A 1 89 ? -5.432 2.604 13.136 1.00 86.62 89 ILE A C 1
ATOM 712 O O . ILE A 1 89 ? -6.299 3.150 12.449 1.00 86.62 89 ILE A O 1
ATOM 716 N N . LYS A 1 90 ? -4.17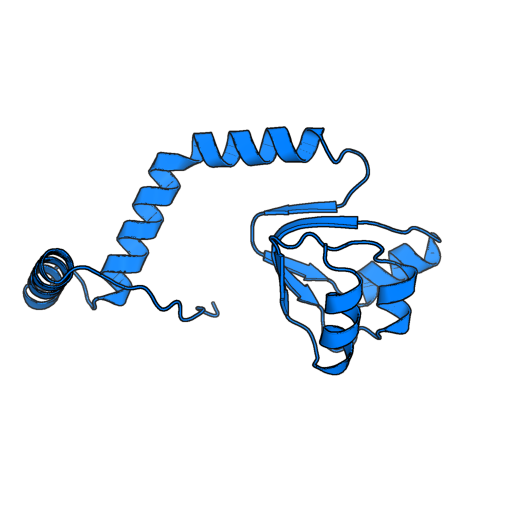6 3.022 13.129 1.00 84.94 90 LYS A N 1
ATOM 717 C CA . LYS A 1 90 ? -3.713 4.186 12.384 1.00 84.94 90 LYS A CA 1
ATOM 718 C C . LYS A 1 90 ? -2.495 3.796 11.558 1.00 84.94 90 LYS A C 1
ATOM 720 O O . LYS A 1 90 ? -1.717 2.939 11.963 1.00 84.94 90 LYS A O 1
ATOM 725 N N . GLY A 1 91 ? -2.331 4.370 10.373 1.00 85.50 91 GLY A N 1
ATOM 726 C CA . GLY A 1 91 ? -1.197 3.978 9.549 1.00 85.50 91 GLY A CA 1
ATOM 727 C C . GLY A 1 91 ? -1.332 4.268 8.072 1.00 85.50 91 GLY A C 1
ATOM 728 O O . GLY A 1 91 ? -2.227 4.987 7.630 1.00 85.50 91 GLY A O 1
ATOM 729 N N . PHE A 1 92 ? -0.424 3.664 7.313 1.00 84.50 92 PHE A N 1
ATOM 730 C CA . PHE A 1 92 ? -0.420 3.683 5.854 1.00 84.50 92 PHE A CA 1
ATOM 731 C C . PHE A 1 92 ? -0.188 2.273 5.321 1.00 84.50 92 PHE A C 1
ATOM 733 O O . PHE A 1 92 ? 0.813 1.644 5.656 1.00 84.50 92 PHE A O 1
ATOM 740 N N . GLY A 1 93 ? -1.071 1.792 4.450 1.00 86.12 93 GLY A N 1
ATOM 741 C CA . GLY A 1 93 ? -0.895 0.500 3.789 1.00 86.12 93 GLY A CA 1
ATOM 742 C C . GLY A 1 93 ? -2.146 -0.361 3.831 1.00 86.12 93 GLY A C 1
ATOM 743 O O . GLY A 1 93 ? -3.251 0.171 3.738 1.00 86.12 93 GLY A O 1
ATOM 744 N N . ILE A 1 94 ? -1.975 -1.680 3.919 1.00 86.69 94 ILE A N 1
ATOM 745 C CA . ILE A 1 94 ? -3.065 -2.653 3.805 1.00 86.69 94 ILE A CA 1
ATOM 746 C C . ILE A 1 94 ? -3.275 -3.359 5.144 1.00 86.69 94 ILE A C 1
ATOM 748 O O . ILE A 1 94 ? -2.335 -3.915 5.708 1.00 86.69 94 ILE A O 1
ATOM 752 N N . LEU A 1 95 ? -4.515 -3.358 5.628 1.00 88.75 95 LEU A N 1
ATOM 753 C CA . LEU A 1 95 ? -4.961 -4.174 6.752 1.00 88.75 95 LEU A CA 1
ATOM 754 C C . LEU A 1 95 ? -5.798 -5.331 6.208 1.00 88.75 95 LEU A C 1
ATOM 756 O O . LEU A 1 95 ? -6.875 -5.099 5.654 1.00 88.75 95 LEU A O 1
ATOM 760 N N . TYR A 1 96 ? -5.307 -6.553 6.365 1.00 88.94 96 TYR A N 1
ATOM 761 C CA . TYR A 1 96 ? -6.106 -7.757 6.174 1.00 88.94 96 TYR A CA 1
ATOM 762 C C . TYR A 1 96 ? -6.817 -8.085 7.483 1.00 88.94 96 TYR A C 1
ATOM 764 O O . TYR A 1 96 ? -6.227 -7.972 8.555 1.00 88.94 96 TYR A O 1
ATOM 772 N N . ILE A 1 97 ? -8.094 -8.430 7.390 1.00 89.00 97 ILE A N 1
ATOM 773 C CA . ILE A 1 97 ? -8.872 -8.982 8.493 1.00 89.00 97 ILE A CA 1
ATOM 774 C C . ILE A 1 97 ? -9.269 -10.384 8.066 1.00 89.00 97 ILE A C 1
ATOM 776 O O . ILE A 1 97 ? -9.832 -10.556 6.978 1.00 89.00 97 ILE A O 1
ATOM 780 N N . ASP A 1 98 ? -8.951 -11.367 8.901 1.00 87.12 98 ASP A N 1
ATOM 781 C CA . ASP A 1 98 ? -9.266 -12.759 8.613 1.00 87.12 98 ASP A CA 1
ATOM 782 C C . ASP A 1 98 ? -10.790 -12.952 8.467 1.00 87.12 98 ASP A C 1
ATOM 784 O O . ASP A 1 98 ? -11.604 -12.297 9.122 1.00 87.12 98 ASP A O 1
ATOM 788 N N . ASN A 1 99 ? -11.196 -13.857 7.571 1.00 82.88 99 ASN A N 1
ATOM 789 C CA . ASN A 1 99 ? -12.614 -14.090 7.253 1.00 82.88 99 ASN A CA 1
ATOM 790 C C . ASN A 1 99 ? -13.417 -14.684 8.421 1.00 82.88 99 ASN A C 1
ATOM 792 O O . ASN A 1 99 ? -14.640 -14.743 8.350 1.00 82.88 99 ASN A O 1
ATOM 796 N N . ASP A 1 100 ? -12.737 -15.174 9.454 1.00 82.38 100 ASP A N 1
ATOM 797 C CA . ASP A 1 100 ? -13.332 -15.734 10.663 1.00 82.38 100 ASP A CA 1
ATOM 798 C C . ASP A 1 100 ? -13.619 -14.666 11.730 1.00 82.38 100 ASP A C 1
ATOM 800 O O . ASP A 1 100 ? -14.031 -15.010 12.836 1.00 82.38 100 ASP A O 1
ATOM 804 N N . VAL A 1 101 ? -13.396 -13.382 11.440 1.00 85.56 101 VAL A N 1
ATOM 805 C CA . VAL A 1 101 ? -13.710 -12.273 12.344 1.00 85.56 101 VAL A CA 1
ATOM 806 C C . VAL A 1 101 ? -15.169 -11.848 12.179 1.00 85.56 101 VAL A C 1
ATOM 808 O O . VAL A 1 101 ? -15.610 -11.485 11.093 1.00 85.56 101 VAL A O 1
ATOM 811 N N . ASP A 1 102 ? -15.908 -11.822 13.287 1.00 86.31 102 ASP A N 1
ATOM 812 C CA . ASP A 1 102 ? -17.294 -11.351 13.303 1.00 86.31 102 ASP A CA 1
ATOM 813 C C . ASP A 1 102 ? -17.366 -9.830 13.509 1.00 86.31 102 ASP A C 1
ATOM 815 O O . ASP A 1 102 ? -16.583 -9.250 14.271 1.00 86.31 102 ASP A O 1
ATOM 819 N N . THR A 1 103 ? -18.373 -9.179 12.918 1.00 85.00 103 THR A N 1
ATOM 820 C CA . THR A 1 103 ? -18.615 -7.733 13.081 1.00 85.00 103 THR A CA 1
ATOM 821 C C . THR A 1 103 ? -18.787 -7.337 14.546 1.00 85.00 103 THR A C 1
ATOM 823 O O . THR A 1 103 ? -18.307 -6.286 14.970 1.00 85.00 103 THR A O 1
ATOM 826 N N . GLU A 1 104 ? -19.425 -8.191 15.350 1.00 85.19 104 GLU A N 1
ATOM 827 C CA . GLU A 1 104 ? -19.615 -7.933 16.778 1.00 85.19 104 GLU A CA 1
ATOM 828 C C . GLU A 1 104 ? -18.274 -7.893 17.527 1.00 85.19 104 GLU A C 1
ATOM 830 O O . GLU A 1 104 ? -18.039 -6.979 18.321 1.00 85.19 104 GLU A O 1
ATOM 835 N N . LEU A 1 105 ? -17.372 -8.836 17.233 1.00 85.25 105 LEU A N 1
ATOM 836 C CA . LEU A 1 105 ? -16.043 -8.906 17.840 1.00 85.25 105 LEU A CA 1
ATOM 837 C C . LEU A 1 105 ? -15.208 -7.676 17.470 1.00 85.25 105 LEU A C 1
ATOM 839 O O . LEU A 1 105 ? -14.607 -7.047 18.344 1.00 85.25 105 LEU A O 1
ATOM 843 N N . LEU A 1 106 ? -15.227 -7.297 16.190 1.00 85.75 106 LEU A N 1
ATOM 844 C CA . LEU A 1 106 ? -14.527 -6.112 15.702 1.00 85.75 106 LEU A CA 1
ATOM 845 C C . LEU A 1 106 ? -15.068 -4.833 16.361 1.00 85.75 106 LEU A C 1
ATOM 847 O O . LEU A 1 106 ? -14.295 -3.975 16.775 1.00 85.75 106 LEU A O 1
ATOM 851 N N . SER A 1 107 ? -16.388 -4.725 16.531 1.00 85.00 107 SER A N 1
ATOM 852 C CA . SER A 1 107 ? -17.012 -3.520 17.087 1.00 85.00 107 SER A CA 1
ATOM 853 C C . SER A 1 107 ? -16.718 -3.265 18.562 1.00 85.00 107 SER A C 1
ATOM 855 O O . SER A 1 107 ? -16.721 -2.120 19.015 1.00 85.00 107 SER A O 1
ATOM 857 N N . LYS A 1 108 ? -16.449 -4.330 19.321 1.00 86.38 108 LYS A N 1
ATOM 858 C CA . LYS A 1 108 ? -16.111 -4.227 20.743 1.00 86.38 108 LYS A CA 1
ATOM 859 C C . LYS A 1 108 ? -14.650 -3.849 20.972 1.00 86.38 108 LYS A C 1
ATOM 861 O O . LYS A 1 108 ? -14.331 -3.393 22.065 1.00 86.38 108 LYS A O 1
ATOM 866 N N . THR A 1 109 ? -13.794 -4.018 19.965 1.00 86.00 109 THR A N 1
ATOM 867 C CA . THR A 1 109 ? -12.330 -3.951 20.088 1.00 86.00 109 THR A CA 1
ATOM 868 C C . THR A 1 109 ? -11.715 -2.799 19.295 1.00 86.00 109 THR A C 1
ATOM 870 O O . THR A 1 109 ? -10.799 -2.143 19.789 1.00 86.00 109 THR A O 1
ATOM 873 N N . VAL A 1 110 ? -12.234 -2.500 18.101 1.00 86.56 110 VAL A N 1
ATOM 874 C CA . VAL A 1 110 ? -11.696 -1.471 17.204 1.00 86.56 110 VAL A CA 1
ATOM 875 C C . VAL A 1 110 ? -12.616 -0.257 17.171 1.00 86.56 110 VAL A C 1
ATOM 877 O O . VAL A 1 110 ? -13.751 -0.326 16.709 1.00 86.56 110 VAL A O 1
ATOM 880 N N . THR A 1 111 ? -12.106 0.890 17.616 1.00 85.75 111 THR A N 1
ATOM 881 C CA . THR A 1 111 ? -12.891 2.136 17.697 1.00 85.75 111 THR A CA 1
ATOM 882 C C . THR A 1 111 ? -12.724 3.036 16.480 1.00 85.75 111 THR A C 1
ATOM 884 O O . THR A 1 111 ? -13.616 3.822 16.157 1.00 85.75 111 THR A O 1
ATOM 887 N N . TYR A 1 112 ? -11.578 2.952 15.805 1.00 85.56 112 TYR A N 1
ATOM 888 C CA . TYR A 1 112 ? -11.218 3.853 14.716 1.00 85.56 112 TYR A CA 1
ATOM 889 C C . TYR A 1 112 ? -10.226 3.198 13.760 1.00 85.56 112 TYR A C 1
ATOM 891 O O . TYR A 1 112 ? -9.262 2.571 14.201 1.00 85.56 112 TYR A O 1
ATOM 899 N N . ILE A 1 113 ? -10.419 3.418 12.456 1.00 87.69 113 ILE A N 1
ATOM 900 C CA . ILE A 1 113 ? -9.447 3.056 11.419 1.00 87.69 113 ILE A CA 1
ATOM 901 C C . ILE A 1 113 ? -9.144 4.284 10.561 1.00 87.69 113 ILE A C 1
ATOM 903 O O . ILE A 1 113 ? -10.053 4.897 10.000 1.00 87.69 113 ILE A O 1
ATOM 907 N N . SER A 1 114 ? -7.864 4.633 10.418 1.00 85.44 114 SER A N 1
ATOM 908 C CA . SER A 1 114 ? -7.485 5.798 9.612 1.00 85.44 114 SER A CA 1
ATOM 909 C C . SER A 1 114 ? -7.791 5.605 8.128 1.00 85.44 114 SER A C 1
ATOM 911 O O . SER A 1 114 ? -7.521 4.550 7.550 1.00 85.44 114 SER A O 1
ATOM 913 N N . ASN A 1 115 ? -8.278 6.662 7.477 1.00 86.06 115 ASN A N 1
ATOM 914 C CA . ASN A 1 115 ? -8.645 6.640 6.061 1.00 86.06 115 ASN A CA 1
ATOM 915 C C . ASN A 1 115 ? -7.503 6.293 5.080 1.00 86.06 115 ASN A C 1
ATOM 917 O O . ASN A 1 115 ? -7.780 5.888 3.951 1.00 86.06 115 ASN A O 1
ATOM 921 N N . LYS A 1 116 ? -6.247 6.415 5.511 1.00 85.31 116 LYS A N 1
ATOM 922 C CA . LYS A 1 116 ? -5.022 6.089 4.763 1.00 85.31 116 LYS A CA 1
ATOM 923 C C . LYS A 1 116 ? -4.746 4.585 4.645 1.00 85.31 116 LYS A C 1
ATOM 925 O O . LYS A 1 116 ? -3.819 4.194 3.938 1.00 85.31 116 LYS A O 1
ATOM 930 N N . ILE A 1 117 ? -5.536 3.751 5.322 1.00 86.81 117 ILE A N 1
ATOM 931 C CA . ILE A 1 117 ? -5.421 2.293 5.284 1.00 86.81 117 ILE A CA 1
ATOM 932 C C . ILE A 1 117 ? -6.428 1.725 4.281 1.00 86.81 117 ILE A C 1
ATOM 934 O O . ILE A 1 117 ? -7.612 2.074 4.279 1.00 86.81 117 ILE A O 1
ATOM 938 N N . ILE A 1 118 ? -5.964 0.817 3.430 1.00 86.44 118 ILE A N 1
ATOM 939 C CA . ILE A 1 118 ? -6.812 -0.040 2.607 1.00 86.44 118 ILE A CA 1
ATOM 940 C C . ILE A 1 118 ? -7.165 -1.262 3.450 1.00 86.44 118 ILE A C 1
ATOM 942 O O . ILE A 1 118 ? -6.281 -2.015 3.842 1.00 86.44 118 ILE A O 1
ATOM 946 N N . VAL A 1 119 ? -8.449 -1.465 3.735 1.00 87.88 119 VAL A N 1
ATOM 947 C CA . VAL A 1 119 ? -8.905 -2.619 4.519 1.00 87.88 119 VAL A CA 1
ATOM 948 C C . VAL A 1 119 ? -9.451 -3.697 3.587 1.00 87.88 119 VAL A C 1
ATOM 950 O O . VAL A 1 119 ? -10.256 -3.404 2.697 1.00 87.88 119 VAL A O 1
ATOM 953 N N . ARG A 1 120 ? -8.989 -4.933 3.776 1.00 87.50 120 ARG A N 1
ATOM 954 C CA . ARG A 1 120 ? -9.414 -6.131 3.048 1.00 87.50 120 ARG A CA 1
ATOM 955 C C . ARG A 1 120 ? -10.027 -7.109 4.047 1.00 87.50 120 ARG A C 1
ATOM 957 O O . ARG A 1 120 ? -9.341 -7.563 4.954 1.00 87.50 120 ARG A O 1
ATOM 964 N N . CYS A 1 121 ? -11.310 -7.395 3.884 1.00 87.81 121 CYS A N 1
ATOM 965 C CA . CYS A 1 121 ? -12.110 -8.236 4.771 1.00 87.81 121 CYS A CA 1
ATOM 966 C C . CYS A 1 121 ? -13.259 -8.878 3.976 1.00 87.81 121 CYS A C 1
ATOM 968 O O . CYS A 1 121 ? -13.432 -8.564 2.794 1.00 87.81 121 CYS A O 1
ATOM 970 N N . SER A 1 122 ? -14.047 -9.733 4.630 1.00 85.00 122 SER A N 1
ATOM 971 C CA . SER A 1 122 ? -15.317 -10.239 4.098 1.00 85.00 122 SER A CA 1
ATOM 972 C C . SER A 1 122 ? -16.325 -9.106 3.842 1.00 85.00 122 SER A C 1
ATOM 974 O O . SER A 1 122 ? -16.228 -8.024 4.435 1.00 85.00 122 SER A O 1
ATOM 976 N N . ASP A 1 123 ? -17.291 -9.352 2.950 1.00 80.81 123 ASP A N 1
ATOM 977 C CA . ASP A 1 123 ? -18.281 -8.348 2.527 1.00 80.81 123 ASP A CA 1
ATOM 978 C C . ASP A 1 123 ? -19.101 -7.809 3.716 1.00 80.81 123 ASP A C 1
ATOM 980 O O . ASP A 1 123 ? -19.290 -6.596 3.837 1.00 80.81 123 ASP A O 1
ATOM 984 N N . ASP A 1 124 ? -19.471 -8.685 4.655 1.00 80.69 124 ASP A N 1
ATOM 985 C CA . ASP A 1 124 ? -20.254 -8.349 5.853 1.00 80.69 124 ASP A CA 1
ATOM 986 C C . ASP A 1 124 ? -19.529 -7.360 6.789 1.00 80.69 124 ASP A C 1
ATOM 988 O O . ASP A 1 124 ? -20.146 -6.493 7.413 1.00 80.69 124 ASP A O 1
ATOM 992 N N . LEU A 1 125 ? -18.196 -7.441 6.866 1.00 83.75 125 LEU A N 1
ATOM 993 C CA . LEU A 1 125 ? -17.370 -6.534 7.670 1.00 83.75 125 LEU A CA 1
ATOM 994 C C . LEU A 1 125 ? -17.132 -5.188 6.978 1.00 83.75 125 LEU A C 1
ATOM 996 O O . LEU A 1 125 ? -16.870 -4.174 7.636 1.00 83.75 125 LEU A O 1
ATOM 1000 N N . GLN A 1 126 ? -17.205 -5.157 5.648 1.00 82.38 126 GLN A N 1
ATOM 1001 C CA . GLN A 1 126 ? -16.824 -3.985 4.871 1.00 82.38 126 GLN A CA 1
ATOM 1002 C C . GLN A 1 126 ? -17.782 -2.807 5.099 1.00 82.38 126 GLN A C 1
ATOM 1004 O O . GLN A 1 126 ? -17.354 -1.649 5.065 1.00 82.38 126 GLN A O 1
ATOM 1009 N N . GLU A 1 127 ? -19.063 -3.082 5.359 1.00 81.06 127 GLU A N 1
ATOM 1010 C CA . GLU A 1 127 ? -20.048 -2.057 5.717 1.00 81.06 127 GLU A CA 1
ATOM 1011 C C . GLU A 1 127 ? -19.741 -1.417 7.069 1.00 81.06 127 GLU A C 1
ATOM 1013 O O . GLU A 1 127 ? -19.690 -0.190 7.169 1.00 81.06 127 GLU A O 1
ATOM 1018 N N . TYR A 1 128 ? -19.440 -2.228 8.084 1.00 83.12 128 TYR A N 1
ATOM 1019 C CA . TYR A 1 128 ? -19.098 -1.727 9.414 1.00 83.12 128 TYR A CA 1
ATOM 1020 C C . TYR A 1 128 ? -17.825 -0.870 9.398 1.00 83.12 128 TYR A C 1
ATOM 1022 O O . TYR A 1 128 ? -17.770 0.210 9.991 1.00 83.12 128 TYR A O 1
ATOM 1030 N N . ILE A 1 129 ? -16.812 -1.300 8.643 1.00 83.88 129 ILE A N 1
ATOM 1031 C CA . ILE A 1 129 ? -15.543 -0.574 8.523 1.00 83.88 129 ILE A CA 1
ATOM 1032 C C . ILE A 1 129 ? -15.740 0.811 7.902 1.00 83.88 129 ILE A C 1
ATOM 1034 O O . ILE A 1 129 ? -15.066 1.762 8.300 1.00 83.88 129 ILE A O 1
ATOM 1038 N N . LYS A 1 130 ? -16.690 0.973 6.972 1.00 82.00 130 LYS A N 1
ATOM 1039 C CA . LYS A 1 130 ? -17.024 2.293 6.412 1.00 82.00 130 LYS A CA 1
ATOM 1040 C C . LYS A 1 130 ? -17.568 3.253 7.474 1.00 82.00 130 LYS A C 1
ATOM 1042 O O . LYS A 1 130 ? -17.343 4.452 7.349 1.00 82.00 130 LYS A O 1
ATOM 1047 N N . THR A 1 131 ? -18.236 2.757 8.516 1.00 80.88 131 THR A N 1
ATOM 1048 C CA . THR A 1 131 ? -18.793 3.587 9.598 1.00 80.88 131 THR A CA 1
ATOM 1049 C C . THR A 1 131 ? -17.719 4.115 10.551 1.00 80.88 131 THR A C 1
ATOM 1051 O O . THR A 1 131 ? -17.807 5.254 11.010 1.00 80.88 131 THR A O 1
ATOM 1054 N N . ILE A 1 132 ? -16.691 3.313 10.841 1.00 83.00 132 ILE A N 1
ATOM 1055 C CA . ILE A 1 132 ? -15.614 3.673 11.784 1.00 83.00 132 ILE A CA 1
ATOM 1056 C C . ILE A 1 132 ? -14.406 4.349 11.114 1.00 83.00 132 ILE A C 1
ATOM 1058 O O . ILE A 1 132 ? -13.511 4.849 11.801 1.00 83.00 132 ILE A O 1
ATOM 1062 N N . ARG A 1 133 ? -14.370 4.384 9.776 1.00 80.75 133 ARG A N 1
ATOM 1063 C CA . ARG A 1 133 ? -13.300 5.009 8.989 1.00 80.75 133 ARG A CA 1
ATOM 1064 C C . ARG A 1 133 ? -13.502 6.523 8.895 1.00 80.75 133 ARG A C 1
ATOM 1066 O O . ARG A 1 133 ? -14.480 6.985 8.314 1.00 80.75 133 ARG A O 1
ATOM 1073 N N . LYS A 1 134 ? -12.553 7.297 9.426 1.00 64.62 134 LYS A N 1
ATOM 1074 C CA . LYS A 1 134 ? -12.505 8.770 9.339 1.00 64.62 134 LYS A CA 1
ATOM 1075 C C . LYS A 1 134 ? -11.080 9.221 9.029 1.00 64.62 134 LYS A C 1
ATOM 1077 O O . LYS A 1 134 ? -10.913 10.107 8.170 1.00 64.62 134 LYS A O 1
#

pLDDT: mean 85.63, std 9.69, range [46.16, 98.25]

Radius of gyration: 19.49 Å; chains: 1; bounding box: 37×27×56 Å

Sequence (134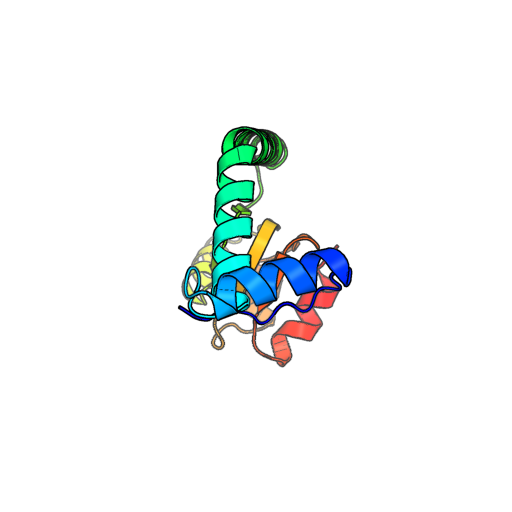 aa):
MNSEKVSVNINDDKLAKIDMLVSEGFYSNRSAFINDAVSDLLAKNENLIDKIITESKRSYSSDTWFVGIQNLSRKELQDYLEHNAQFSIKGFGILYIDNDVDTELLSKTVTYISNKIIVRCSDDLQEYIKTIRK